Protein AF-A0A953R0H1-F1 (afdb_monomer_lite)

Foldseek 3Di:
DPPPQAEAEDEPVVCVVCVPVVVVCQCVRHKYFYDDPNHTDDIRHHPPPVPDDVVVVVVCVVVPPPPPPDDPCNVVVVVVCVVDVPDPDDCVPPVVVVVVCCVVVDPPDDCVVVVLCVVHPVVSVVVVVVVVVVVVPDDPDD

pLDDT: mean 72.66, std 14.79, range [28.28, 94.5]

Structure (mmCIF, N/CA/C/O backbone):
data_AF-A0A953R0H1-F1
#
_entry.id   AF-A0A953R0H1-F1
#
loop_
_atom_site.group_PDB
_atom_site.id
_atom_site.type_symbol
_atom_site.label_atom_id
_atom_site.label_alt_id
_atom_site.label_comp_id
_atom_site.label_asym_id
_atom_site.label_entity_id
_atom_site.label_seq_id
_atom_site.pdbx_PDB_ins_code
_atom_site.Cartn_x
_atom_site.Cartn_y
_atom_site.Cartn_z
_atom_site.occupancy
_atom_site.B_iso_or_equiv
_atom_site.auth_seq_id
_atom_site.auth_comp_id
_atom_site.auth_asym_id
_atom_site.auth_atom_id
_atom_site.pdbx_PDB_model_num
ATOM 1 N N . MET A 1 1 ? -9.891 -2.416 -14.497 1.00 28.28 1 MET A N 1
ATOM 2 C CA . MET A 1 1 ? -11.020 -2.441 -13.547 1.00 28.28 1 MET A CA 1
ATOM 3 C C . MET A 1 1 ? -10.425 -2.618 -12.163 1.00 28.28 1 MET A C 1
ATOM 5 O O . MET A 1 1 ? -9.828 -3.658 -11.925 1.00 28.28 1 MET A O 1
ATOM 9 N N . ILE A 1 2 ? -10.477 -1.594 -11.314 1.00 37.00 2 ILE A N 1
ATOM 10 C CA . ILE A 1 2 ? -10.105 -1.712 -9.901 1.00 37.00 2 ILE A CA 1
ATOM 11 C C . ILE A 1 2 ? -11.432 -1.944 -9.189 1.00 37.00 2 ILE A C 1
ATOM 13 O O . ILE A 1 2 ? -12.238 -1.026 -9.079 1.00 37.00 2 ILE A O 1
ATOM 17 N N . GLY A 1 3 ? -11.728 -3.210 -8.894 1.00 41.34 3 GLY A N 1
ATOM 18 C CA . GLY A 1 3 ? -12.888 -3.553 -8.080 1.00 41.34 3 GLY A CA 1
ATOM 19 C C . GLY A 1 3 ? -12.670 -3.000 -6.681 1.00 41.34 3 GLY A C 1
ATOM 20 O O . GLY A 1 3 ? -11.548 -3.048 -6.187 1.00 41.34 3 GLY A O 1
ATOM 21 N N . ASP A 1 4 ? -13.727 -2.455 -6.097 1.00 46.09 4 ASP A N 1
ATOM 22 C CA . ASP A 1 4 ? -13.813 -2.037 -4.702 1.00 46.09 4 ASP A CA 1
ATOM 23 C C . ASP A 1 4 ? -13.274 -3.161 -3.791 1.00 46.09 4 ASP A C 1
ATOM 25 O O . ASP A 1 4 ? -13.932 -4.178 -3.556 1.00 46.09 4 ASP A O 1
ATOM 29 N N . MET A 1 5 ? -12.002 -3.051 -3.398 1.00 60.97 5 MET A N 1
ATOM 30 C CA . MET A 1 5 ? -11.322 -4.007 -2.531 1.00 60.97 5 MET A CA 1
ATOM 31 C C . MET A 1 5 ? -11.707 -3.635 -1.108 1.00 60.97 5 MET A C 1
ATOM 33 O O . MET A 1 5 ? -11.110 -2.733 -0.530 1.00 60.97 5 MET A O 1
ATOM 37 N N . GLY A 1 6 ? -12.731 -4.292 -0.563 1.00 72.19 6 GLY A N 1
ATOM 38 C CA . GLY A 1 6 ? -13.172 -4.041 0.806 1.00 72.19 6 GLY A CA 1
ATOM 39 C C . GLY A 1 6 ? -12.001 -4.157 1.785 1.00 72.19 6 GLY A C 1
ATOM 40 O O . GLY A 1 6 ? -11.467 -5.248 1.990 1.00 72.19 6 GLY A O 1
ATOM 41 N N . THR A 1 7 ? -11.600 -3.029 2.366 1.00 84.00 7 THR A N 1
ATOM 42 C CA . THR A 1 7 ? -10.578 -2.952 3.412 1.00 84.00 7 THR A CA 1
ATOM 43 C C . THR A 1 7 ? -11.239 -3.167 4.766 1.00 84.00 7 THR A C 1
ATOM 45 O O . THR A 1 7 ? -12.258 -2.551 5.076 1.00 84.00 7 THR A O 1
ATOM 48 N N . VAL A 1 8 ? -10.666 -4.039 5.591 1.00 90.31 8 VAL A N 1
ATOM 49 C CA . VAL A 1 8 ? -11.169 -4.339 6.936 1.00 90.31 8 VAL A CA 1
ATOM 50 C C . VAL A 1 8 ? -10.111 -3.980 7.966 1.00 90.31 8 VAL A C 1
ATOM 52 O O . VAL A 1 8 ? -8.983 -4.458 7.895 1.00 90.31 8 VAL A O 1
ATOM 55 N N . HIS A 1 9 ? -10.494 -3.173 8.950 1.00 91.81 9 HIS A N 1
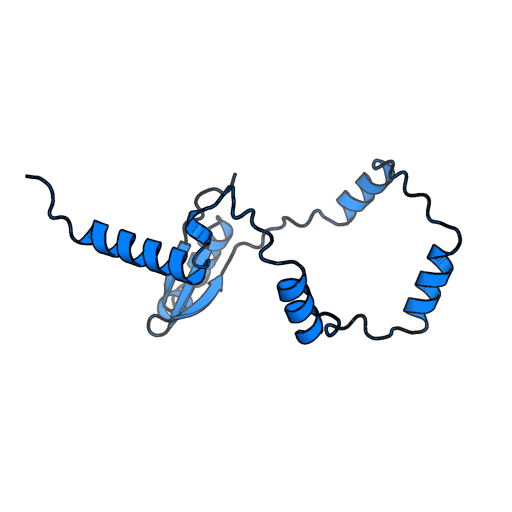ATOM 56 C CA . HIS A 1 9 ? -9.644 -2.812 10.080 1.00 91.81 9 HIS A CA 1
ATOM 57 C C . HIS A 1 9 ? -9.929 -3.754 11.248 1.00 91.81 9 HIS A C 1
ATOM 59 O O . HIS A 1 9 ? -11.089 -3.975 11.598 1.00 91.81 9 HIS A O 1
ATOM 65 N N . ILE A 1 10 ? -8.879 -4.324 11.831 1.00 92.75 10 ILE A N 1
ATOM 66 C CA . ILE A 1 10 ? -8.960 -5.218 12.987 1.00 92.75 10 ILE A CA 1
ATOM 67 C C . ILE A 1 10 ? -7.913 -4.833 14.020 1.00 92.75 10 ILE A C 1
ATOM 69 O O . ILE A 1 10 ? -6.861 -4.294 13.694 1.00 92.75 10 ILE A O 1
ATOM 73 N N . THR A 1 11 ? -8.157 -5.177 15.271 1.00 93.62 11 THR A N 1
ATOM 74 C CA . THR A 1 11 ? -7.178 -5.041 16.346 1.00 93.62 11 THR A CA 1
ATOM 75 C C . THR A 1 11 ? -6.172 -6.192 16.343 1.00 93.62 11 THR A C 1
ATOM 77 O O . THR A 1 11 ? -6.455 -7.304 15.891 1.00 93.62 11 THR A O 1
ATOM 80 N N . GLU A 1 12 ? -4.997 -5.967 16.930 1.00 91.56 12 GLU A N 1
ATOM 81 C CA . GLU A 1 12 ? -4.025 -7.037 17.201 1.00 91.56 12 GLU A CA 1
ATOM 82 C C . GLU A 1 12 ? -4.642 -8.204 18.000 1.00 91.56 12 GLU A C 1
ATOM 84 O O . GLU A 1 12 ? -4.344 -9.370 17.743 1.00 91.56 12 GLU A O 1
ATOM 89 N N . ALA A 1 13 ? -5.553 -7.906 18.933 1.00 91.44 13 ALA A N 1
ATOM 90 C CA . ALA A 1 13 ? -6.242 -8.922 19.724 1.00 91.44 13 ALA A CA 1
ATOM 91 C C . ALA A 1 13 ? -7.161 -9.807 18.865 1.00 91.44 13 ALA A C 1
ATOM 93 O O . ALA A 1 13 ? -7.239 -11.016 19.086 1.00 91.44 13 ALA A O 1
ATOM 94 N N . GLU A 1 14 ? -7.834 -9.229 17.868 1.00 89.88 14 GLU A N 1
ATOM 95 C CA . GLU A 1 14 ? -8.646 -9.976 16.902 1.00 89.88 14 GLU A CA 1
ATOM 96 C C . GLU A 1 14 ? -7.774 -10.821 15.971 1.00 89.88 14 GLU A C 1
ATOM 98 O O . GLU A 1 14 ? -8.111 -11.978 15.712 1.00 89.88 14 GLU A O 1
ATOM 103 N N . LEU A 1 15 ? -6.615 -10.298 15.553 1.00 91.00 15 LEU A N 1
ATOM 104 C CA . LEU A 1 15 ? -5.629 -11.061 14.787 1.00 91.00 15 LEU A CA 1
ATOM 105 C C . LEU A 1 15 ? -5.112 -12.282 15.554 1.00 91.00 15 LEU A C 1
ATOM 107 O O . LEU A 1 15 ? -5.049 -13.380 15.002 1.00 91.00 15 LEU A O 1
ATOM 111 N N . ALA A 1 16 ? -4.767 -12.102 16.828 1.00 92.00 16 ALA A N 1
ATOM 112 C CA . ALA A 1 16 ? -4.266 -13.176 17.679 1.00 92.00 16 ALA A CA 1
ATOM 113 C C . ALA A 1 16 ? -5.343 -14.222 18.011 1.00 92.00 16 ALA A C 1
ATOM 115 O O . ALA A 1 16 ? -5.022 -15.387 18.249 1.00 92.00 16 ALA A O 1
ATOM 116 N N . ARG A 1 17 ? -6.618 -13.818 18.030 1.00 94.31 17 ARG A N 1
ATOM 117 C CA . ARG A 1 17 ? -7.740 -14.695 18.372 1.00 94.31 17 ARG A CA 1
ATOM 118 C C . ARG A 1 17 ? -8.070 -15.694 17.268 1.00 94.31 17 ARG A C 1
ATOM 120 O O . ARG A 1 17 ? -8.374 -16.839 17.591 1.00 94.31 17 ARG A O 1
ATOM 127 N N . ASP A 1 18 ? -8.033 -15.275 16.002 1.00 93.12 18 ASP A N 1
ATOM 128 C CA . ASP A 1 18 ? -8.326 -16.161 14.870 1.00 93.12 18 ASP A CA 1
ATOM 129 C C . ASP A 1 18 ? -7.599 -15.748 13.580 1.00 93.12 18 ASP A C 1
ATOM 131 O O . ASP A 1 18 ? -8.177 -15.249 12.608 1.00 93.12 18 ASP A O 1
ATOM 135 N N . LEU A 1 19 ? -6.291 -16.006 13.561 1.00 92.81 19 LEU A N 1
ATOM 136 C CA . LEU A 1 19 ? -5.452 -15.759 12.391 1.00 92.81 19 LEU A CA 1
ATOM 137 C C . LEU A 1 19 ? -5.940 -16.523 11.148 1.00 92.81 19 LEU A C 1
ATOM 139 O O . LEU A 1 19 ? -5.819 -16.025 10.031 1.00 92.81 19 LEU A O 1
ATOM 143 N N . HIS A 1 20 ? -6.477 -17.735 11.310 1.00 94.31 20 HIS A N 1
ATOM 144 C CA . HIS A 1 20 ? -6.880 -18.573 10.178 1.00 94.31 20 HIS A CA 1
ATOM 145 C C . HIS A 1 20 ? -8.112 -18.017 9.465 1.00 94.31 20 HIS A C 1
ATOM 147 O O . HIS A 1 20 ? -8.123 -17.963 8.233 1.00 94.31 20 HIS A O 1
ATOM 153 N N . ALA A 1 21 ? -9.109 -17.532 10.209 1.00 92.88 21 ALA A N 1
ATOM 154 C CA . ALA A 1 21 ? -10.261 -16.862 9.614 1.00 92.88 21 ALA A CA 1
ATOM 155 C C . ALA A 1 21 ? -9.858 -15.583 8.865 1.00 92.88 21 ALA A C 1
ATOM 157 O O . ALA A 1 21 ? -10.384 -15.300 7.788 1.00 92.88 21 ALA A O 1
ATOM 158 N N . ILE A 1 22 ? -8.896 -14.826 9.398 1.00 92.62 22 ILE A N 1
ATOM 159 C CA . ILE A 1 22 ? -8.388 -13.610 8.752 1.00 92.62 22 ILE A CA 1
ATOM 160 C C . ILE A 1 22 ? -7.642 -13.951 7.463 1.00 92.62 22 ILE A C 1
ATOM 162 O O . ILE A 1 22 ? -7.920 -13.357 6.424 1.00 92.62 22 ILE A O 1
ATOM 166 N N . LEU A 1 23 ? -6.760 -14.953 7.487 1.00 91.81 23 LEU A N 1
ATOM 167 C CA . LEU A 1 23 ? -6.063 -15.412 6.285 1.00 91.81 23 LEU A CA 1
ATOM 168 C C . LEU A 1 23 ? -7.032 -15.923 5.211 1.00 91.81 23 LEU A C 1
ATOM 170 O O . LEU A 1 23 ? -6.802 -15.668 4.031 1.00 91.81 23 LEU A O 1
ATOM 174 N N . ALA A 1 24 ? -8.130 -16.583 5.593 1.00 91.19 24 ALA A N 1
ATOM 175 C CA . ALA A 1 24 ? -9.162 -17.007 4.647 1.00 91.19 24 ALA A CA 1
ATOM 176 C C . ALA A 1 24 ? -9.825 -15.812 3.940 1.00 91.19 24 ALA A C 1
ATOM 178 O O . ALA A 1 24 ? -10.029 -15.857 2.729 1.00 91.19 24 ALA A O 1
ATOM 179 N N . LYS A 1 25 ? -10.099 -14.716 4.662 1.00 87.62 25 LYS A N 1
ATOM 180 C CA . LYS A 1 25 ? -10.602 -13.465 4.065 1.00 87.62 25 LYS A CA 1
ATOM 181 C C . LYS A 1 25 ? -9.566 -12.827 3.140 1.00 87.62 25 LYS A C 1
ATOM 183 O O . LYS A 1 25 ? -9.896 -12.437 2.023 1.00 87.62 25 LYS A O 1
ATOM 188 N N . VAL A 1 26 ? -8.304 -12.790 3.567 1.00 90.62 26 VAL A N 1
ATOM 189 C CA . VAL A 1 26 ? -7.20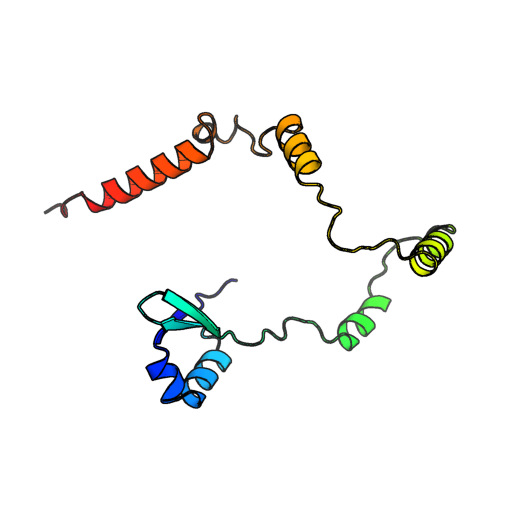2 -12.248 2.759 1.00 90.62 26 VAL A CA 1
ATOM 190 C C . VAL A 1 26 ? -7.034 -13.025 1.453 1.00 90.62 26 VAL A C 1
ATOM 192 O O . VAL A 1 26 ? -6.877 -12.426 0.394 1.00 90.62 26 VAL A O 1
ATOM 195 N N . GLN A 1 27 ? -7.153 -14.354 1.482 1.00 87.25 27 GLN A N 1
ATOM 196 C CA . GLN A 1 27 ? -7.128 -15.190 0.275 1.00 87.25 27 GLN A CA 1
ATOM 197 C C . GLN A 1 27 ? -8.314 -14.943 -0.668 1.00 87.25 27 GLN A C 1
ATOM 199 O O . GLN A 1 27 ? -8.188 -15.168 -1.869 1.00 87.25 27 GLN A O 1
ATOM 204 N N . GLN A 1 28 ? -9.447 -14.460 -0.153 1.00 86.62 28 GLN A N 1
ATOM 205 C CA . GLN A 1 28 ? -10.626 -14.104 -0.950 1.00 86.62 28 GLN A CA 1
ATOM 206 C C . GLN A 1 28 ? -10.518 -12.725 -1.619 1.00 86.62 28 GLN A C 1
ATOM 208 O O . GLN A 1 28 ? -11.443 -12.333 -2.326 1.00 86.62 28 GLN A O 1
ATOM 213 N N . GLY A 1 29 ? -9.416 -11.992 -1.425 1.00 83.75 29 GLY A N 1
ATOM 214 C CA . GLY A 1 29 ? -9.236 -10.659 -2.011 1.00 83.75 29 GLY A CA 1
ATOM 215 C C . GLY A 1 29 ? -9.356 -9.503 -1.016 1.00 83.75 29 GLY A C 1
ATOM 216 O O . GLY A 1 29 ? -9.166 -8.360 -1.420 1.00 83.75 29 GLY A O 1
ATOM 217 N N . VAL A 1 30 ? -9.665 -9.773 0.257 1.00 89.00 30 VAL A N 1
ATOM 218 C CA . VAL A 1 30 ? -9.894 -8.737 1.278 1.00 89.00 30 VAL A CA 1
ATOM 219 C C . VAL A 1 30 ? -8.566 -8.219 1.824 1.00 89.00 30 VAL A C 1
ATOM 221 O O . VAL A 1 30 ? -7.710 -8.993 2.248 1.00 89.00 30 VAL A O 1
ATOM 224 N N . GLU A 1 31 ? -8.400 -6.903 1.856 1.00 89.62 31 GLU A N 1
ATOM 225 C CA . GLU A 1 31 ? -7.261 -6.273 2.518 1.00 89.62 31 GLU A CA 1
ATOM 226 C C . GLU A 1 31 ? -7.566 -6.098 4.006 1.00 89.62 31 GLU A C 1
ATOM 228 O O . GLU A 1 31 ? -8.628 -5.601 4.377 1.00 89.62 31 GLU A O 1
ATOM 233 N N . VAL A 1 32 ? -6.649 -6.531 4.871 1.00 93.38 32 VAL A N 1
ATOM 234 C CA . VAL A 1 32 ? -6.834 -6.450 6.323 1.00 93.38 32 VAL A CA 1
ATOM 235 C C . VAL A 1 32 ? -5.762 -5.561 6.931 1.00 93.38 32 VAL A C 1
ATOM 237 O O . VAL A 1 32 ? -4.577 -5.882 6.872 1.00 93.38 32 VAL A O 1
ATOM 240 N N . VAL A 1 33 ? -6.183 -4.463 7.549 1.00 93.38 33 VAL A N 1
ATOM 241 C CA . VAL A 1 33 ? -5.326 -3.541 8.296 1.00 93.38 33 VAL A CA 1
ATOM 242 C C . VAL A 1 33 ? -5.387 -3.916 9.770 1.00 93.38 33 VAL A C 1
ATOM 244 O O . VAL A 1 33 ? -6.455 -3.949 10.374 1.00 93.38 33 VAL A O 1
ATOM 247 N N . VAL A 1 34 ? -4.234 -4.215 10.351 1.00 94.19 34 VAL A N 1
ATOM 248 C CA . VAL A 1 34 ? -4.087 -4.532 11.770 1.00 94.19 34 VAL A CA 1
ATOM 249 C C . VAL A 1 34 ? -3.728 -3.251 12.502 1.00 94.19 34 VAL A C 1
ATOM 251 O O . VAL A 1 34 ? -2.750 -2.591 12.151 1.00 94.19 34 VAL A O 1
ATOM 254 N N . GLU A 1 35 ? -4.489 -2.923 13.536 1.00 93.44 35 GLU A N 1
ATOM 255 C CA . GLU A 1 35 ? -4.330 -1.728 14.347 1.00 93.44 35 GLU A CA 1
ATOM 256 C C . GLU A 1 35 ? -3.961 -2.053 15.795 1.00 93.44 35 GLU A C 1
ATOM 258 O O . GLU A 1 35 ? -4.447 -3.011 16.406 1.00 93.44 35 GLU A O 1
ATOM 263 N N . GLN A 1 36 ? -3.135 -1.186 16.371 1.00 91.38 36 GLN A N 1
ATOM 264 C CA . GLN A 1 36 ? -2.829 -1.148 17.793 1.00 91.38 36 GLN A CA 1
ATOM 265 C C . GLN A 1 36 ? -3.014 0.293 18.281 1.00 91.38 36 GLN A C 1
ATOM 267 O O . GLN A 1 36 ? -2.413 1.217 17.737 1.00 91.38 36 GLN A O 1
ATOM 272 N N . ASN A 1 37 ? -3.857 0.509 19.297 1.00 89.88 37 ASN A N 1
ATOM 273 C CA . ASN A 1 37 ? -4.179 1.848 19.817 1.00 89.88 37 ASN A CA 1
ATOM 274 C C . ASN A 1 37 ? -4.631 2.842 18.722 1.00 89.88 37 ASN A C 1
ATOM 276 O O . ASN A 1 37 ? -4.152 3.976 18.685 1.00 89.88 37 ASN A O 1
ATOM 280 N N . HIS A 1 38 ? -5.515 2.405 17.815 1.00 84.00 38 HIS A N 1
ATOM 281 C CA . HIS A 1 38 ? -5.998 3.190 16.665 1.00 84.00 38 HIS A CA 1
ATOM 282 C C . HIS A 1 38 ? -4.895 3.643 15.691 1.00 84.00 38 HIS A C 1
ATOM 284 O O . HIS A 1 38 ? -5.052 4.629 14.972 1.00 84.00 38 HIS A O 1
ATOM 290 N N . ARG A 1 39 ? -3.750 2.950 15.678 1.00 89.06 39 ARG A N 1
ATOM 291 C CA . ARG A 1 39 ? -2.686 3.149 14.690 1.00 89.06 39 ARG A CA 1
ATOM 292 C C . ARG A 1 39 ? -2.493 1.874 13.875 1.00 89.06 39 ARG A C 1
ATOM 294 O O . ARG A 1 39 ? -2.302 0.819 14.482 1.00 89.06 39 ARG A O 1
ATOM 301 N N . PRO A 1 40 ? -2.479 1.955 12.536 1.00 92.00 40 PRO A N 1
ATOM 302 C CA . PRO A 1 40 ? -2.107 0.832 11.687 1.00 92.00 40 PRO A CA 1
ATOM 303 C C . PRO A 1 40 ? -0.680 0.367 11.993 1.00 92.00 40 PRO A C 1
ATOM 305 O O . PRO A 1 40 ? 0.252 1.172 11.990 1.00 92.00 40 PRO A O 1
ATOM 308 N N . VAL A 1 41 ? -0.508 -0.929 12.248 1.00 94.50 41 VAL A N 1
ATOM 309 C CA . VAL A 1 41 ? 0.792 -1.565 12.524 1.00 94.50 41 VAL A CA 1
ATOM 310 C C . VAL A 1 41 ? 1.181 -2.599 11.471 1.00 94.50 41 VAL A C 1
ATOM 312 O O . VAL A 1 41 ? 2.368 -2.838 11.264 1.00 94.50 41 VAL A O 1
ATOM 315 N N . ALA A 1 42 ? 0.210 -3.197 10.779 1.00 91.94 42 ALA A N 1
ATOM 316 C CA .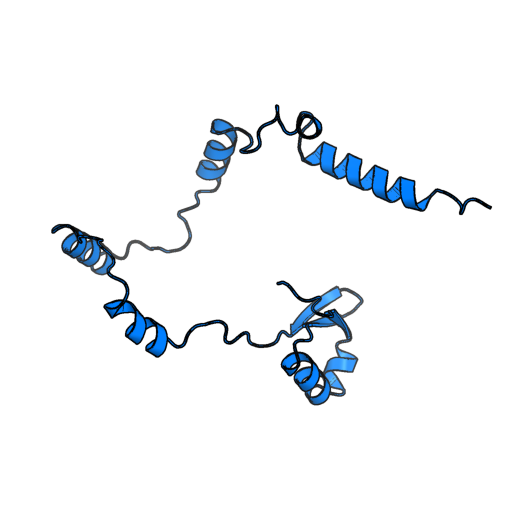 ALA A 1 42 ? 0.463 -4.128 9.686 1.00 91.94 42 ALA A CA 1
ATOM 317 C C . ALA A 1 42 ? -0.691 -4.137 8.680 1.00 91.94 42 ALA A C 1
ATOM 319 O O . ALA A 1 42 ? -1.820 -3.790 9.012 1.00 91.94 42 ALA A O 1
ATOM 320 N N . VAL A 1 43 ? -0.405 -4.575 7.454 1.00 92.56 43 VAL A N 1
ATOM 321 C CA . VAL A 1 43 ? -1.413 -4.794 6.412 1.00 92.56 43 VAL A CA 1
ATOM 322 C C . VAL A 1 43 ? -1.202 -6.180 5.813 1.00 92.56 43 VAL A C 1
ATOM 324 O O . VAL A 1 43 ? -0.099 -6.514 5.376 1.00 92.56 43 VAL A O 1
ATOM 327 N N . LEU A 1 44 ? -2.257 -6.987 5.787 1.00 91.81 44 LEU A N 1
ATOM 328 C CA . LEU A 1 44 ? -2.295 -8.298 5.151 1.00 91.81 44 LEU A CA 1
ATOM 329 C C . LEU A 1 44 ? -3.045 -8.174 3.828 1.00 91.81 44 LEU A C 1
ATOM 331 O O . LEU A 1 44 ? -4.194 -7.736 3.790 1.00 91.81 44 LEU A O 1
ATOM 335 N N . ARG A 1 45 ? -2.391 -8.582 2.741 1.00 90.19 45 ARG A N 1
ATOM 336 C CA . ARG A 1 45 ? -2.962 -8.560 1.393 1.00 90.19 45 ARG A CA 1
ATOM 337 C C . ARG A 1 45 ? -2.800 -9.917 0.726 1.00 90.19 45 ARG A C 1
ATOM 339 O O . ARG A 1 45 ? -1.811 -10.605 1.003 1.00 90.19 45 ARG A O 1
ATOM 346 N N . PRO A 1 46 ? -3.734 -10.300 -0.160 1.00 85.44 46 PRO A N 1
ATOM 347 C CA . PRO A 1 46 ? -3.545 -11.473 -0.989 1.00 85.44 46 PRO A CA 1
ATOM 348 C C . PRO A 1 46 ? -2.240 -11.324 -1.763 1.00 85.44 46 PRO A C 1
ATOM 350 O O . PRO A 1 46 ? -1.931 -10.254 -2.297 1.00 85.44 46 PRO A O 1
ATOM 353 N N . LEU A 1 47 ? -1.469 -12.407 -1.838 1.00 77.88 47 LEU A N 1
ATOM 354 C CA . LEU A 1 47 ? -0.336 -12.458 -2.747 1.00 77.88 47 LEU A CA 1
ATOM 355 C C . LEU A 1 47 ? -0.900 -12.438 -4.165 1.00 77.88 47 LEU A C 1
ATOM 357 O O . LEU A 1 47 ? -1.329 -13.465 -4.687 1.00 77.88 47 LEU A O 1
ATOM 361 N N . ASN A 1 48 ? -0.912 -11.259 -4.781 1.00 65.12 48 ASN A N 1
ATOM 362 C CA . ASN A 1 48 ? -1.156 -11.145 -6.204 1.00 65.12 48 ASN A CA 1
ATOM 363 C C . ASN A 1 48 ? -0.035 -11.912 -6.909 1.00 65.12 48 ASN A C 1
ATOM 365 O O . ASN A 1 48 ? 1.078 -11.416 -7.077 1.00 65.12 48 ASN A O 1
ATOM 369 N N . GLN A 1 49 ? -0.340 -13.122 -7.374 1.00 57.66 49 GLN A N 1
ATOM 370 C CA . GLN A 1 49 ? 0.459 -13.832 -8.373 1.00 57.66 49 GLN A CA 1
ATOM 371 C C . GLN A 1 49 ? 0.333 -13.138 -9.745 1.00 57.66 49 GLN A C 1
ATOM 373 O O . GLN A 1 49 ? 0.284 -13.780 -10.785 1.00 57.66 49 GLN A O 1
ATOM 378 N N . SER A 1 50 ? 0.260 -11.803 -9.766 1.00 55.28 50 SER A N 1
ATOM 379 C CA . SER A 1 50 ? 0.249 -10.992 -10.982 1.00 55.28 50 SER A CA 1
ATOM 380 C C . SER A 1 50 ? 1.619 -10.970 -11.663 1.00 55.28 50 SER A C 1
ATOM 382 O O . SER A 1 50 ? 1.760 -10.424 -12.755 1.00 55.28 50 SER A O 1
ATOM 384 N N . GLY A 1 51 ? 2.634 -11.582 -11.049 1.00 54.75 51 GLY A N 1
ATOM 385 C CA . GLY A 1 51 ? 3.836 -11.985 -11.755 1.00 54.75 51 GLY A CA 1
ATOM 386 C C . GLY A 1 51 ? 3.499 -13.115 -12.720 1.00 54.75 51 GLY A C 1
ATOM 387 O O . GLY A 1 51 ? 3.197 -14.229 -12.302 1.00 54.75 51 GLY A O 1
ATOM 388 N N . ARG A 1 52 ? 3.579 -12.838 -14.023 1.00 56.38 52 ARG A N 1
ATOM 389 C CA . ARG A 1 52 ? 3.635 -13.889 -15.045 1.00 56.38 52 ARG A CA 1
ATOM 390 C C . ARG A 1 52 ? 4.758 -14.845 -14.657 1.00 56.38 52 ARG A C 1
ATOM 392 O O . ARG A 1 52 ? 5.857 -14.390 -14.334 1.00 56.38 52 ARG A O 1
ATOM 399 N N . ILE A 1 53 ? 4.492 -16.151 -14.679 1.00 69.00 53 ILE A N 1
ATOM 400 C CA . ILE A 1 53 ? 5.539 -17.137 -14.420 1.00 69.00 53 ILE A CA 1
ATOM 401 C C . ILE A 1 53 ? 6.655 -16.853 -15.429 1.00 69.00 53 ILE A C 1
ATOM 403 O O . ILE A 1 53 ? 6.386 -16.648 -16.614 1.00 69.00 53 ILE A O 1
ATOM 407 N N . VAL A 1 54 ? 7.909 -16.798 -14.972 1.00 64.62 54 VAL A N 1
ATOM 408 C CA . VAL A 1 54 ? 9.061 -16.492 -15.841 1.00 64.62 54 VAL A CA 1
ATOM 409 C C . VAL A 1 54 ? 9.086 -17.424 -17.063 1.00 64.62 54 VAL A C 1
ATOM 411 O O . VAL A 1 54 ? 9.453 -16.996 -18.154 1.00 64.62 54 VAL A O 1
ATOM 414 N N . SER A 1 55 ? 8.590 -18.658 -16.919 1.00 64.94 55 SER A N 1
ATOM 415 C CA . SER A 1 55 ? 8.393 -19.605 -18.022 1.00 64.94 55 SER A CA 1
ATOM 416 C C . SER A 1 55 ? 7.430 -19.116 -19.109 1.00 64.94 55 SER A C 1
ATOM 418 O O . SER A 1 55 ? 7.660 -19.373 -20.287 1.00 64.94 55 SER A O 1
ATOM 420 N N . ASP A 1 56 ? 6.358 -18.414 -18.749 1.00 63.38 56 ASP A N 1
ATOM 421 C CA . ASP A 1 56 ? 5.387 -17.879 -19.707 1.00 63.38 56 ASP A CA 1
ATOM 422 C C . ASP A 1 56 ? 5.934 -16.635 -20.407 1.00 63.38 56 ASP A C 1
ATOM 424 O O . ASP A 1 56 ? 5.741 -16.471 -21.609 1.00 63.38 56 ASP A O 1
ATOM 428 N N . ILE A 1 57 ? 6.703 -15.807 -19.690 1.00 62.91 57 ILE A N 1
ATOM 429 C CA . ILE A 1 57 ? 7.457 -14.702 -20.298 1.00 62.91 57 ILE A CA 1
ATOM 430 C C . ILE A 1 57 ? 8.447 -15.267 -21.323 1.00 62.91 57 ILE A C 1
ATOM 432 O O . ILE A 1 57 ? 8.461 -14.811 -22.461 1.00 62.91 57 ILE A O 1
ATOM 436 N N . GLN A 1 58 ? 9.214 -16.302 -20.963 1.00 60.97 58 GLN A N 1
ATOM 437 C CA . GLN A 1 58 ? 10.174 -16.959 -21.859 1.00 60.97 58 GLN A CA 1
ATOM 438 C C . GLN A 1 58 ? 9.524 -17.579 -23.101 1.00 60.97 58 GLN A C 1
ATOM 440 O O . GLN A 1 58 ? 10.122 -17.536 -24.169 1.00 60.97 58 GLN A O 1
ATOM 445 N N . ARG A 1 59 ? 8.306 -18.125 -23.001 1.00 66.56 59 ARG A N 1
ATOM 446 C CA . ARG A 1 59 ? 7.556 -18.628 -24.171 1.00 66.56 59 ARG A CA 1
ATOM 447 C C . ARG A 1 59 ? 7.076 -17.516 -25.103 1.00 66.56 59 ARG A C 1
ATOM 449 O O . ARG A 1 59 ? 6.883 -17.759 -26.293 1.00 66.56 59 ARG A O 1
ATOM 456 N N . GLU A 1 60 ? 6.879 -16.313 -24.573 1.00 60.44 60 GLU A N 1
ATOM 457 C CA . GLU A 1 60 ? 6.455 -15.142 -25.340 1.00 60.44 60 GLU A CA 1
ATOM 458 C C . GLU A 1 60 ? 7.606 -14.310 -25.900 1.00 60.44 60 GLU A C 1
ATOM 460 O O . GLU A 1 60 ? 7.400 -13.611 -26.890 1.00 60.44 60 GLU A O 1
ATOM 465 N N . VAL A 1 61 ? 8.809 -14.377 -25.317 1.00 60.06 61 VAL A N 1
ATOM 466 C CA . VAL A 1 61 ? 9.987 -13.662 -25.839 1.00 60.06 61 VAL A CA 1
ATOM 467 C C . VAL A 1 61 ? 10.245 -13.979 -27.322 1.00 60.06 61 VAL A C 1
ATOM 469 O O . VAL A 1 61 ? 10.393 -13.025 -28.079 1.00 60.06 61 VAL A O 1
ATOM 472 N N . PRO A 1 62 ? 10.203 -15.242 -27.796 1.00 59.62 62 PRO A N 1
ATOM 473 C CA . PRO A 1 62 ? 10.380 -15.550 -29.216 1.00 59.62 62 PRO A CA 1
ATOM 474 C C . PRO A 1 62 ? 9.282 -14.981 -30.125 1.00 59.62 62 PRO A C 1
ATOM 476 O O . PRO A 1 62 ? 9.501 -14.837 -31.321 1.00 59.62 62 PRO A O 1
ATOM 479 N N . GLN A 1 63 ? 8.092 -14.698 -29.582 1.00 58.78 63 GLN A N 1
ATOM 480 C CA . GLN A 1 63 ? 6.947 -14.172 -30.339 1.00 58.78 63 GLN A CA 1
ATOM 481 C C . GLN A 1 63 ? 6.954 -12.642 -30.409 1.00 58.78 63 GLN A C 1
ATOM 483 O O . GLN A 1 63 ? 6.322 -12.045 -31.281 1.00 58.78 63 GLN A O 1
ATOM 488 N N . ARG A 1 64 ? 7.672 -11.992 -29.489 1.00 59.34 64 ARG A N 1
ATOM 489 C CA . ARG A 1 64 ? 7.945 -10.563 -29.550 1.00 59.34 64 ARG A CA 1
ATOM 490 C C . ARG A 1 64 ? 9.082 -10.375 -30.541 1.00 59.34 64 ARG A C 1
ATOM 492 O O . ARG A 1 64 ? 10.248 -10.507 -30.192 1.00 59.34 64 ARG A O 1
ATOM 499 N N . ASN A 1 65 ? 8.726 -10.049 -31.779 1.00 53.62 65 ASN A N 1
ATOM 500 C CA . ASN A 1 65 ? 9.651 -9.547 -32.794 1.00 53.62 65 ASN A CA 1
ATOM 501 C C . ASN A 1 65 ? 10.177 -8.161 -32.374 1.00 53.62 65 ASN A C 1
ATOM 503 O O . ASN A 1 65 ? 9.901 -7.155 -33.028 1.00 53.62 65 ASN A O 1
ATOM 507 N N . SER A 1 66 ? 10.871 -8.077 -31.238 1.00 55.97 66 SER A N 1
ATOM 508 C CA . SER A 1 66 ? 11.530 -6.859 -30.796 1.00 55.97 66 SER A CA 1
ATOM 509 C C . SER A 1 66 ? 12.629 -6.552 -31.802 1.00 55.97 66 SER A C 1
ATOM 511 O O . SER A 1 66 ? 13.681 -7.180 -31.798 1.00 55.97 66 SER A O 1
ATOM 513 N N . ALA A 1 67 ? 12.377 -5.566 -32.658 1.00 51.91 67 ALA A N 1
ATOM 514 C CA . ALA A 1 67 ? 13.319 -5.029 -33.636 1.00 51.91 67 ALA A CA 1
ATOM 515 C C . ALA A 1 67 ? 14.447 -4.201 -32.983 1.00 51.91 67 ALA A C 1
ATOM 517 O O . ALA A 1 67 ? 14.982 -3.276 -33.592 1.00 51.91 67 ALA A O 1
ATOM 518 N N . VAL A 1 68 ? 14.785 -4.491 -31.722 1.00 56.19 68 VAL A N 1
ATOM 519 C CA . VAL A 1 68 ? 15.925 -3.875 -31.048 1.00 56.19 68 VAL A CA 1
ATOM 520 C C . VAL A 1 68 ? 17.160 -4.560 -31.605 1.00 56.19 68 VAL A C 1
ATOM 522 O O . VAL A 1 68 ? 17.491 -5.685 -31.238 1.00 56.19 68 VAL A O 1
ATOM 525 N N . THR A 1 69 ? 17.800 -3.887 -32.552 1.00 57.12 69 THR A N 1
ATOM 526 C CA . THR A 1 69 ? 19.127 -4.277 -33.015 1.00 57.12 69 THR A CA 1
ATOM 527 C C . THR A 1 69 ? 20.073 -3.892 -31.892 1.00 57.12 69 THR A C 1
ATOM 529 O O . THR A 1 69 ? 20.277 -2.705 -31.653 1.00 57.12 69 THR A O 1
ATOM 532 N N . LEU A 1 70 ? 20.558 -4.882 -31.143 1.00 66.31 70 LEU A N 1
ATOM 533 C CA . LEU A 1 70 ? 21.639 -4.654 -30.191 1.00 66.31 70 LEU A CA 1
ATOM 534 C C . LEU A 1 70 ? 22.840 -4.188 -31.008 1.00 66.31 70 LEU A C 1
ATOM 536 O O . LEU A 1 70 ? 23.259 -4.886 -31.936 1.00 66.31 70 LEU A O 1
ATOM 540 N N . ASP A 1 71 ? 23.322 -2.983 -30.730 1.00 73.31 71 ASP A N 1
ATOM 541 C CA . ASP A 1 71 ? 24.532 -2.490 -31.361 1.00 73.31 71 ASP A CA 1
ATOM 542 C C . ASP A 1 71 ? 25.739 -3.310 -30.882 1.00 73.31 71 ASP A C 1
ATOM 544 O O . ASP A 1 71 ? 25.703 -4.004 -29.863 1.00 73.31 71 ASP A O 1
ATOM 548 N N . GLU A 1 72 ? 26.811 -3.272 -31.665 1.00 70.94 72 GLU A N 1
ATOM 549 C CA . GLU A 1 72 ? 27.994 -4.101 -31.433 1.00 70.94 72 GLU A CA 1
ATOM 550 C C . GLU A 1 72 ? 28.757 -3.726 -30.148 1.00 70.94 72 GLU A C 1
ATOM 552 O O . GLU A 1 72 ? 29.567 -4.515 -29.650 1.00 70.94 72 GLU A O 1
ATOM 557 N N . ASP A 1 73 ? 28.474 -2.557 -29.570 1.00 74.62 73 ASP A N 1
ATOM 558 C CA . ASP A 1 73 ? 29.111 -2.077 -28.348 1.00 74.62 73 ASP A CA 1
ATOM 559 C C . ASP A 1 73 ? 28.312 -2.428 -27.082 1.00 74.62 73 ASP A C 1
ATOM 561 O O . ASP A 1 73 ? 28.912 -2.564 -26.015 1.00 74.62 73 ASP A O 1
ATOM 565 N N . PHE A 1 74 ? 27.018 -2.752 -27.199 1.00 76.88 74 PHE A N 1
ATOM 566 C CA . PHE A 1 74 ? 26.160 -3.181 -26.084 1.00 76.88 74 PHE A CA 1
ATOM 567 C C . PHE A 1 74 ? 26.771 -4.306 -25.232 1.00 76.88 74 PHE A C 1
ATOM 569 O O . PHE A 1 74 ? 26.713 -4.286 -24.001 1.00 76.88 74 PHE A O 1
ATOM 576 N N . GLY A 1 75 ? 27.382 -5.303 -25.879 1.00 77.00 75 GLY A N 1
ATOM 577 C CA . GLY A 1 75 ? 28.040 -6.403 -25.173 1.00 77.00 75 GLY A CA 1
ATOM 578 C C . GLY A 1 75 ? 29.254 -5.939 -24.367 1.00 77.00 75 GLY A C 1
ATOM 579 O O . GLY A 1 75 ? 29.455 -6.387 -23.242 1.00 77.00 75 GLY A O 1
ATOM 580 N N . LYS A 1 76 ? 30.040 -5.003 -24.909 1.00 75.62 76 LYS A N 1
ATOM 581 C CA . LYS A 1 76 ? 31.221 -4.454 -24.227 1.00 75.62 76 LYS A CA 1
ATOM 582 C C . LYS A 1 76 ? 30.816 -3.584 -23.043 1.00 75.62 76 LYS A C 1
ATOM 584 O O . LYS A 1 76 ? 31.461 -3.660 -22.000 1.00 75.62 76 LYS A O 1
ATOM 589 N N . ASP A 1 77 ? 29.739 -2.817 -23.186 1.00 76.06 77 ASP A N 1
ATOM 590 C CA . ASP A 1 77 ? 29.197 -1.978 -22.119 1.00 76.06 77 ASP A CA 1
ATOM 591 C C . ASP A 1 77 ? 28.683 -2.826 -20.948 1.00 76.06 77 ASP A C 1
ATOM 593 O O . ASP A 1 77 ? 28.971 -2.525 -19.788 1.00 76.06 77 ASP A O 1
ATOM 597 N N . LEU A 1 78 ? 27.996 -3.940 -21.232 1.00 78.50 78 LEU A N 1
ATOM 598 C CA . LEU A 1 78 ? 27.574 -4.889 -20.198 1.00 78.50 78 LEU A CA 1
ATOM 599 C C . LEU A 1 78 ? 28.761 -5.537 -19.486 1.00 78.50 78 LEU A C 1
ATOM 601 O O . LEU A 1 78 ? 28.779 -5.585 -18.258 1.00 78.50 78 LEU A O 1
ATOM 605 N N . GLU A 1 79 ? 29.761 -6.002 -20.232 1.00 77.06 79 GLU A N 1
ATOM 606 C CA . GLU A 1 79 ? 30.969 -6.588 -19.646 1.00 77.06 79 GLU A CA 1
ATOM 607 C C . GLU A 1 79 ? 31.733 -5.568 -18.792 1.00 77.06 79 GLU A C 1
ATOM 609 O O . GLU A 1 79 ? 32.224 -5.908 -17.718 1.00 77.06 79 GLU A O 1
ATOM 614 N N . ALA A 1 80 ? 31.772 -4.295 -19.195 1.00 77.56 80 ALA A N 1
ATOM 615 C CA . ALA A 1 80 ? 32.375 -3.225 -18.405 1.00 77.56 80 ALA A CA 1
ATOM 616 C C . ALA A 1 80 ? 31.615 -2.963 -17.091 1.00 77.56 80 ALA A C 1
ATOM 618 O O . ALA A 1 80 ? 32.247 -2.784 -16.048 1.00 77.56 80 ALA A O 1
ATOM 619 N N . ILE A 1 81 ? 30.277 -2.993 -17.115 1.00 72.88 81 ILE A N 1
ATOM 620 C CA . ILE A 1 81 ? 29.423 -2.836 -15.923 1.00 72.88 81 ILE A CA 1
ATOM 621 C C . ILE A 1 81 ? 29.539 -4.049 -14.989 1.00 72.88 81 ILE A C 1
ATOM 623 O O . ILE A 1 81 ? 29.541 -3.896 -13.769 1.00 72.88 81 ILE A O 1
ATOM 627 N N . ILE A 1 82 ? 29.654 -5.260 -15.536 1.00 75.50 82 ILE A N 1
ATOM 628 C CA . ILE A 1 82 ? 29.835 -6.487 -14.749 1.00 75.50 82 ILE A CA 1
ATOM 629 C C . ILE A 1 82 ? 31.243 -6.532 -14.136 1.00 75.50 82 ILE A C 1
ATOM 631 O O . ILE A 1 82 ? 31.392 -6.888 -12.966 1.00 75.50 82 ILE A O 1
ATOM 635 N N . ALA A 1 83 ? 32.272 -6.156 -14.902 1.00 78.00 83 ALA A N 1
ATOM 636 C CA . ALA A 1 83 ? 33.670 -6.145 -14.466 1.00 78.00 83 ALA A CA 1
ATOM 637 C C . ALA A 1 83 ? 33.978 -5.010 -13.480 1.00 78.00 83 ALA A C 1
ATOM 639 O O . ALA A 1 83 ? 34.827 -5.159 -12.599 1.00 78.00 83 ALA A O 1
ATOM 640 N N . SER A 1 84 ? 33.280 -3.882 -13.600 1.00 67.31 84 SER A N 1
ATOM 641 C CA . SER A 1 84 ? 33.286 -2.802 -12.621 1.00 67.31 84 SER A CA 1
ATOM 642 C C . SER A 1 84 ? 31.847 -2.490 -12.228 1.00 67.31 84 SER A C 1
ATOM 644 O O . SER A 1 84 ? 31.265 -1.528 -12.739 1.00 67.31 84 SER A O 1
ATOM 646 N N . PRO A 1 85 ? 31.271 -3.264 -11.289 1.00 62.62 85 PRO A N 1
ATOM 647 C CA . PRO A 1 85 ? 30.002 -2.925 -10.684 1.00 62.62 85 PRO A CA 1
ATOM 648 C C . PRO A 1 85 ? 30.250 -1.734 -9.759 1.00 62.62 85 PRO A C 1
ATOM 650 O O . PRO A 1 85 ? 30.299 -1.845 -8.535 1.00 62.62 85 PRO A O 1
ATOM 653 N N . GLN A 1 86 ? 30.445 -0.555 -10.350 1.00 57.78 86 GLN A N 1
ATOM 654 C CA . GLN A 1 86 ? 30.092 0.689 -9.691 1.00 57.78 86 GLN A CA 1
ATOM 655 C C . GLN A 1 86 ? 28.675 0.475 -9.221 1.00 57.78 86 GLN A C 1
ATOM 657 O O . GLN A 1 86 ? 27.846 0.006 -10.002 1.00 57.78 86 GLN A O 1
ATOM 662 N N . ALA A 1 87 ? 28.440 0.705 -7.932 1.00 51.94 87 ALA A N 1
ATOM 663 C CA . ALA A 1 87 ? 27.156 0.428 -7.341 1.00 51.94 87 ALA A CA 1
ATOM 664 C C . ALA A 1 87 ? 26.074 1.016 -8.257 1.00 51.94 87 ALA A C 1
ATOM 666 O O . ALA A 1 87 ? 25.813 2.216 -8.236 1.00 51.94 87 ALA A O 1
ATOM 667 N N . LEU A 1 88 ? 25.345 0.145 -8.959 1.00 53.31 88 LEU A N 1
ATOM 668 C CA . LEU A 1 88 ? 23.957 0.376 -9.355 1.00 53.31 88 LEU A CA 1
ATOM 669 C C . LEU A 1 88 ? 23.085 0.427 -8.079 1.00 53.31 88 LEU A C 1
ATOM 671 O O . LEU A 1 88 ? 21.956 -0.045 -8.028 1.00 53.31 88 LEU A O 1
ATOM 675 N N . GLY A 1 89 ? 23.663 0.951 -7.000 1.00 42.94 89 GLY A N 1
ATOM 676 C CA . GLY A 1 89 ? 23.143 1.114 -5.677 1.00 42.94 89 GLY A CA 1
ATOM 677 C C . GLY A 1 89 ? 22.731 2.562 -5.570 1.00 42.94 89 GLY A C 1
ATOM 678 O O . GLY A 1 89 ? 23.551 3.439 -5.329 1.00 42.94 89 GLY A O 1
ATOM 679 N N . SER A 1 90 ? 21.433 2.780 -5.755 1.00 46.09 90 SER A N 1
ATOM 680 C CA . SER A 1 90 ? 20.608 3.484 -4.767 1.00 46.09 90 SER A CA 1
ATOM 681 C C . SER A 1 90 ? 20.983 4.921 -4.359 1.00 46.09 90 SER A C 1
ATOM 683 O O . SER A 1 90 ? 20.368 5.442 -3.436 1.00 46.09 90 SER A O 1
ATOM 685 N N . ALA A 1 91 ? 21.925 5.584 -5.035 1.00 50.75 91 ALA A N 1
ATOM 686 C CA . ALA A 1 91 ? 22.383 6.944 -4.727 1.00 50.75 91 ALA A CA 1
ATOM 687 C C . ALA A 1 91 ? 22.285 7.923 -5.916 1.00 50.75 91 ALA A C 1
ATOM 689 O O . ALA A 1 91 ? 22.657 9.083 -5.776 1.00 50.75 91 ALA A O 1
ATOM 690 N N . SER A 1 92 ? 21.794 7.500 -7.089 1.00 50.66 92 SER A N 1
ATOM 691 C CA . SER A 1 92 ? 21.814 8.341 -8.301 1.00 50.66 92 SER A CA 1
ATOM 692 C C . SER A 1 92 ? 20.648 9.324 -8.433 1.00 50.66 92 SER A C 1
ATOM 694 O O . SER A 1 92 ? 20.640 10.135 -9.357 1.00 50.66 92 SER A O 1
ATOM 696 N N . TRP A 1 93 ? 19.686 9.310 -7.513 1.00 54.56 93 TRP A N 1
ATOM 697 C CA . TRP A 1 93 ? 18.828 10.469 -7.301 1.00 54.56 93 TRP A CA 1
ATOM 698 C C . TRP A 1 93 ? 19.524 11.374 -6.297 1.00 54.56 93 TRP A C 1
ATOM 700 O O . TRP A 1 93 ? 19.189 11.391 -5.113 1.00 54.56 93 TRP A O 1
ATOM 710 N N . ASP A 1 94 ? 20.540 12.094 -6.765 1.00 65.19 94 ASP A N 1
ATOM 711 C CA . ASP A 1 94 ? 21.092 13.191 -5.988 1.00 65.19 94 ASP A CA 1
ATOM 712 C C . ASP A 1 94 ? 19.950 14.191 -5.769 1.00 65.19 94 ASP A C 1
ATOM 714 O O . ASP A 1 94 ? 19.461 14.822 -6.709 1.00 65.19 94 ASP A O 1
ATOM 718 N N . ARG A 1 95 ? 19.431 14.247 -4.538 1.00 69.12 95 ARG A N 1
ATOM 719 C CA . ARG A 1 95 ? 18.246 15.037 -4.175 1.00 69.12 95 ARG A CA 1
ATOM 720 C C . ARG A 1 95 ? 18.404 16.489 -4.608 1.00 69.12 95 ARG A C 1
ATOM 722 O O . ARG A 1 95 ? 17.428 17.103 -5.016 1.00 69.12 95 ARG A O 1
ATOM 729 N N . LEU A 1 96 ? 19.623 17.017 -4.544 1.00 71.56 96 LEU A N 1
ATOM 730 C CA . LEU A 1 96 ? 19.929 18.373 -4.985 1.00 71.56 96 LEU A CA 1
ATOM 731 C C . LEU A 1 96 ? 19.748 18.523 -6.496 1.00 71.56 96 LEU A C 1
ATO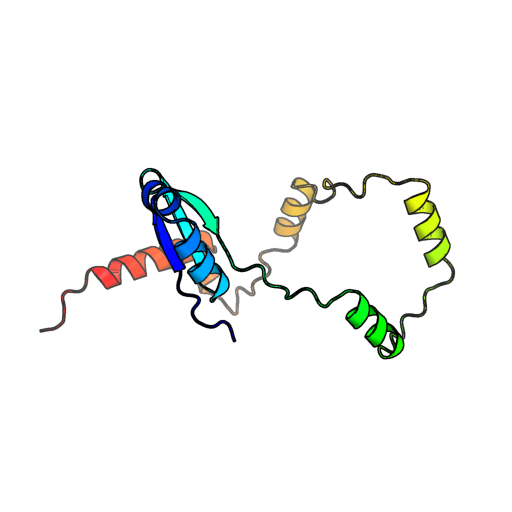M 733 O O . LEU A 1 96 ? 19.134 19.484 -6.942 1.00 71.56 96 LEU A O 1
ATOM 737 N N . ARG A 1 97 ? 20.185 17.529 -7.271 1.00 71.88 97 ARG A N 1
ATOM 738 C CA . ARG A 1 97 ? 20.016 17.498 -8.727 1.00 71.88 97 ARG A CA 1
ATOM 739 C C . ARG A 1 97 ? 18.551 17.362 -9.139 1.00 71.88 97 ARG A C 1
ATOM 741 O O . ARG A 1 97 ? 18.135 17.963 -10.120 1.00 71.88 97 ARG A O 1
ATOM 748 N N . LEU A 1 98 ? 17.762 16.596 -8.383 1.00 68.88 98 LEU A N 1
ATOM 749 C CA . LEU A 1 98 ? 16.316 16.493 -8.596 1.00 68.88 98 LEU A CA 1
ATOM 750 C C . LEU A 1 98 ? 15.579 17.785 -8.247 1.00 68.88 98 LEU A C 1
ATOM 752 O O . LEU A 1 98 ? 14.689 18.188 -8.987 1.00 68.88 98 LEU A O 1
ATOM 756 N N . LEU A 1 99 ? 15.941 18.434 -7.140 1.00 73.56 99 LEU A N 1
ATOM 757 C CA . LEU A 1 99 ? 15.345 19.716 -6.766 1.00 73.56 99 LEU A CA 1
ATOM 758 C C . LEU A 1 99 ? 15.691 20.796 -7.793 1.00 73.56 99 LEU A C 1
ATOM 760 O O . LEU A 1 99 ? 14.795 21.513 -8.219 1.00 73.56 99 LEU A O 1
ATOM 764 N N . GLN A 1 100 ? 16.940 20.830 -8.262 1.00 73.12 100 GLN A N 1
ATOM 765 C CA . GLN A 1 100 ? 17.358 21.720 -9.340 1.00 73.12 100 GLN A CA 1
ATOM 766 C C . GLN A 1 100 ? 16.580 21.447 -10.636 1.00 73.12 100 GLN A C 1
ATOM 768 O O . GLN A 1 100 ? 16.075 22.376 -11.250 1.00 73.12 100 GLN A O 1
ATOM 773 N N . PHE A 1 101 ? 16.407 20.180 -11.023 1.00 72.69 101 PHE A N 1
ATOM 774 C CA . PHE A 1 101 ? 15.617 19.819 -12.202 1.00 72.69 101 PHE A CA 1
ATOM 775 C C . PHE A 1 101 ? 14.147 20.255 -12.092 1.00 72.69 101 PHE A C 1
ATOM 777 O O . PHE A 1 101 ? 13.584 20.746 -13.066 1.00 72.69 101 PHE A O 1
ATOM 784 N N . LEU A 1 102 ? 13.519 20.082 -10.925 1.00 71.62 102 LEU A N 1
ATOM 785 C CA . LEU A 1 102 ? 12.133 20.503 -10.690 1.00 71.62 102 LEU A CA 1
ATOM 786 C C . LEU A 1 102 ? 11.982 22.031 -10.670 1.00 71.62 102 LEU A C 1
ATOM 788 O O . LEU A 1 102 ? 10.951 22.545 -11.092 1.00 71.62 102 LEU A O 1
ATOM 792 N N . GLU A 1 103 ? 13.002 22.750 -10.203 1.00 69.88 103 GLU A N 1
ATOM 793 C CA . GLU A 1 103 ? 13.049 24.214 -10.225 1.00 69.88 103 GLU A CA 1
ATOM 794 C C . GLU A 1 103 ? 13.261 24.755 -11.650 1.00 69.88 103 GLU A C 1
ATOM 796 O O . GLU A 1 103 ? 12.570 25.682 -12.065 1.00 69.88 103 GLU A O 1
ATOM 801 N N . GLU A 1 104 ? 14.148 24.132 -12.433 1.00 72.81 104 GLU A N 1
ATOM 802 C CA . GLU A 1 104 ? 14.439 24.506 -13.826 1.00 72.81 104 GLU A CA 1
ATOM 803 C C . GLU A 1 104 ? 13.301 24.150 -14.795 1.00 72.81 104 GLU A C 1
ATOM 805 O O . GLU A 1 104 ? 13.023 24.903 -15.727 1.00 72.81 104 GLU A O 1
ATOM 810 N N . SER A 1 105 ? 12.638 23.009 -14.589 1.00 69.31 105 SER A N 1
ATOM 811 C CA . SER A 1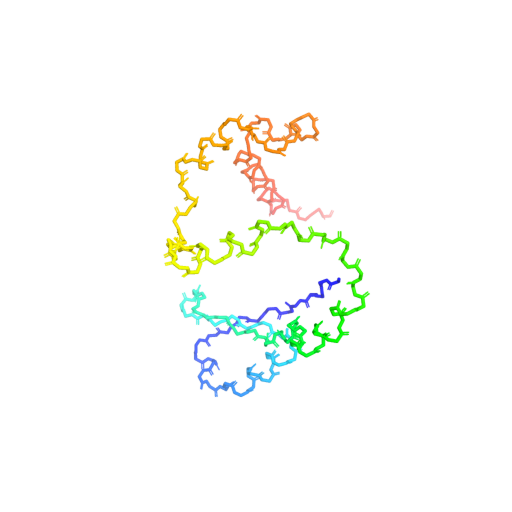 105 ? 11.585 22.516 -15.492 1.00 69.31 105 SER A CA 1
ATOM 812 C C . SER A 1 105 ? 10.222 23.168 -15.245 1.00 69.31 105 SER A C 1
ATOM 814 O O . SER A 1 105 ? 9.315 23.006 -16.060 1.00 69.31 105 SER A O 1
ATOM 816 N N . GLY A 1 106 ? 10.067 23.891 -14.129 1.00 62.94 106 GLY A N 1
ATOM 817 C CA . GLY A 1 106 ? 8.775 24.378 -13.659 1.00 62.94 106 GLY A CA 1
ATOM 818 C C . GLY A 1 106 ? 7.815 23.236 -13.288 1.00 62.94 106 GLY A C 1
ATOM 819 O O . GLY A 1 106 ? 8.142 22.051 -13.418 1.00 62.94 106 GLY A O 1
ATOM 820 N N . PRO A 1 107 ? 6.607 23.551 -12.793 1.00 61.56 107 PRO A N 1
ATOM 821 C CA . PRO A 1 107 ? 5.597 22.527 -12.578 1.00 61.56 107 PRO A CA 1
ATOM 822 C C . PRO A 1 107 ? 5.271 21.869 -13.925 1.00 61.56 107 PRO A C 1
ATOM 824 O O . PRO A 1 107 ? 4.883 22.548 -14.868 1.00 61.56 107 PRO A O 1
ATOM 827 N N . GLY A 1 108 ? 5.384 20.540 -14.014 1.00 63.72 108 GLY A N 1
ATOM 828 C CA . GLY A 1 108 ? 5.015 19.760 -15.209 1.00 63.72 108 GLY A CA 1
ATOM 829 C C . GLY A 1 108 ? 3.514 19.770 -15.540 1.00 63.72 108 GLY A C 1
ATOM 830 O O . GLY A 1 108 ? 3.048 18.925 -16.300 1.00 63.72 108 GLY A O 1
ATOM 831 N N . TRP A 1 109 ? 2.763 20.693 -14.942 1.00 64.00 109 TRP A N 1
ATOM 832 C CA . TRP A 1 109 ? 1.340 20.916 -15.131 1.00 64.00 109 TRP A CA 1
ATOM 833 C C . TRP A 1 109 ? 1.154 22.204 -15.930 1.00 64.00 109 TRP A C 1
ATOM 835 O O . TRP A 1 109 ? 1.764 23.226 -15.614 1.00 64.00 109 TRP A O 1
ATOM 845 N N . ASN A 1 110 ? 0.304 22.162 -16.955 1.00 72.00 110 ASN A N 1
ATOM 846 C CA . ASN A 1 110 ? -0.023 23.346 -17.736 1.00 72.00 110 ASN A CA 1
ATOM 847 C C . ASN A 1 110 ? -0.933 24.277 -16.918 1.00 72.00 110 ASN A C 1
ATOM 849 O O . ASN A 1 110 ? -2.111 23.988 -16.721 1.00 72.00 110 ASN A O 1
ATOM 853 N N . LEU A 1 111 ? -0.388 25.400 -16.450 1.00 68.50 111 LEU A N 1
ATOM 854 C CA . LEU A 1 111 ? -1.122 26.396 -15.662 1.00 68.50 111 LEU A CA 1
ATOM 855 C C . LEU A 1 111 ? -2.197 27.144 -16.473 1.00 68.50 111 LEU A C 1
ATOM 857 O O . LEU A 1 111 ? -3.114 27.710 -15.885 1.00 68.50 111 LEU A O 1
ATOM 861 N N . GLU A 1 112 ? -2.126 27.127 -17.810 1.00 73.81 112 GLU A N 1
ATOM 862 C CA . GLU A 1 112 ? -3.196 27.665 -18.664 1.00 73.81 112 GLU A CA 1
ATOM 863 C C . GLU A 1 112 ? -4.427 26.747 -18.680 1.00 73.81 112 GLU A C 1
ATOM 865 O O . GLU A 1 112 ? -5.554 27.229 -18.779 1.00 73.81 112 GLU A O 1
ATOM 870 N N . GLU A 1 113 ? -4.220 25.432 -18.558 1.00 74.12 113 GLU A N 1
ATOM 871 C CA . GLU A 1 113 ? -5.295 24.431 -18.477 1.00 74.12 113 GLU A CA 1
ATOM 872 C C . GLU A 1 113 ? -5.814 24.246 -17.045 1.00 74.12 113 GLU A C 1
ATOM 874 O O . GLU A 1 113 ? -6.960 23.839 -16.862 1.00 74.12 113 GLU A O 1
ATOM 879 N N . HIS A 1 114 ? -4.994 24.589 -16.047 1.00 72.56 114 HIS A N 1
ATOM 880 C CA . HIS A 1 114 ? -5.298 24.469 -14.621 1.00 72.56 114 HIS A CA 1
ATOM 881 C C . HIS A 1 114 ? -5.074 25.797 -13.885 1.00 72.56 114 HIS A C 1
ATOM 883 O O . HIS A 1 114 ? -4.123 25.921 -13.099 1.00 72.56 114 HIS A O 1
ATOM 889 N N . PRO A 1 115 ? -5.933 26.809 -14.121 1.00 77.75 115 PRO A N 1
ATOM 890 C CA . PRO A 1 115 ? -5.811 28.111 -13.471 1.00 77.75 115 PRO A CA 1
ATOM 891 C C . PRO A 1 115 ? -5.907 28.028 -11.941 1.00 77.75 115 PRO A C 1
ATOM 893 O O . PRO A 1 115 ? -5.373 28.893 -11.249 1.00 77.75 115 PRO A O 1
ATOM 896 N N . GLU A 1 116 ? -6.540 26.983 -11.404 1.00 76.38 116 GLU A N 1
ATOM 897 C CA . GLU A 1 116 ? -6.631 26.691 -9.973 1.00 76.38 116 GLU A CA 1
ATOM 898 C C . GLU A 1 116 ? -5.272 26.411 -9.312 1.00 76.38 116 GLU A C 1
ATOM 900 O O . GLU A 1 116 ? -5.131 26.551 -8.098 1.00 76.38 116 GLU A O 1
ATOM 905 N N . LEU A 1 117 ? -4.248 26.066 -10.098 1.00 74.94 117 LEU A N 1
ATOM 906 C CA . LEU A 1 117 ? -2.895 25.807 -9.608 1.00 74.94 117 LEU A CA 1
ATOM 907 C C . LEU A 1 117 ? -1.986 27.044 -9.657 1.00 74.94 117 LEU A C 1
ATOM 909 O O . LEU A 1 117 ? -0.832 26.952 -9.235 1.00 74.94 117 LEU A O 1
ATOM 913 N N . ASN A 1 118 ? -2.482 28.197 -10.125 1.00 78.19 118 ASN A N 1
ATOM 914 C CA . ASN A 1 118 ? -1.691 29.431 -10.245 1.00 78.19 118 ASN A CA 1
ATOM 915 C C . ASN A 1 118 ? -1.148 29.937 -8.905 1.00 78.19 118 ASN A C 1
ATOM 917 O O . ASN A 1 118 ? -0.037 30.460 -8.848 1.00 78.19 118 ASN A O 1
ATOM 921 N N . GLU A 1 119 ? -1.901 29.756 -7.822 1.00 77.12 119 GLU A N 1
ATOM 922 C CA . GLU A 1 119 ? -1.464 30.131 -6.469 1.00 77.12 119 GLU A CA 1
ATOM 923 C C . GLU A 1 119 ? -0.644 29.014 -5.786 1.00 77.12 119 GLU A C 1
ATOM 925 O O . GLU A 1 119 ? -0.219 29.117 -4.633 1.00 77.12 119 GLU A O 1
ATOM 930 N N . GLY A 1 120 ? -0.362 27.943 -6.533 1.00 75.75 120 GLY A N 1
ATOM 931 C CA . GLY A 1 120 ? 0.399 26.781 -6.108 1.00 75.75 120 GLY A CA 1
ATOM 932 C C . GLY A 1 120 ? -0.483 25.640 -5.603 1.00 75.75 120 GLY A C 1
ATOM 933 O O . GLY A 1 120 ? -1.487 25.830 -4.916 1.00 75.75 120 GLY A O 1
ATOM 934 N N . ALA A 1 121 ? -0.051 24.407 -5.880 1.00 74.69 121 ALA A N 1
ATOM 935 C CA . ALA A 1 121 ? -0.800 23.193 -5.544 1.00 74.69 121 ALA A CA 1
ATOM 936 C C . ALA A 1 121 ? -1.116 23.050 -4.042 1.00 74.69 121 ALA A C 1
ATOM 938 O O . ALA A 1 121 ? -2.143 22.487 -3.677 1.00 74.69 121 ALA A O 1
ATOM 939 N N . ALA A 1 122 ? -0.261 23.579 -3.160 1.00 75.12 122 ALA A N 1
ATOM 940 C CA . ALA A 1 122 ? -0.499 23.545 -1.718 1.00 75.12 122 ALA A CA 1
ATOM 941 C C . ALA A 1 122 ? -1.716 24.390 -1.305 1.00 75.12 122 ALA A C 1
ATOM 943 O O . ALA A 1 122 ? -2.479 23.980 -0.434 1.00 75.12 122 ALA A O 1
ATOM 944 N N . GLN A 1 123 ? -1.913 25.547 -1.941 1.00 74.38 123 GLN A N 1
ATOM 945 C CA . GLN A 1 123 ? -3.054 26.417 -1.658 1.00 74.38 123 GLN A CA 1
ATOM 946 C C . GLN A 1 123 ? -4.340 25.859 -2.261 1.00 74.38 123 GLN A C 1
ATOM 948 O O . GLN A 1 123 ? -5.384 25.903 -1.617 1.00 74.38 123 GLN A O 1
ATOM 953 N N . TRP A 1 124 ? -4.248 25.240 -3.438 1.00 78.75 124 TRP A N 1
ATOM 954 C CA . TRP A 1 124 ? -5.369 24.529 -4.044 1.00 78.75 124 TRP A CA 1
ATOM 955 C C . TRP A 1 124 ? -5.872 23.368 -3.171 1.00 78.75 124 TRP A C 1
ATOM 957 O O . TRP A 1 124 ? -7.067 23.273 -2.904 1.00 78.75 124 TRP A O 1
ATOM 967 N N . VAL A 1 125 ? -4.971 22.537 -2.630 1.00 81.12 125 VAL A N 1
ATOM 968 C CA . VAL A 1 125 ? -5.342 21.447 -1.704 1.00 81.12 125 VAL A CA 1
ATOM 969 C C . VAL A 1 125 ? -5.979 21.983 -0.417 1.00 81.12 125 VAL A C 1
ATOM 971 O O . VAL A 1 125 ? -6.925 21.389 0.097 1.00 81.12 125 VAL A O 1
ATOM 974 N N . GLU A 1 126 ? -5.499 23.114 0.097 1.00 78.50 126 GLU A N 1
ATOM 975 C CA . GLU A 1 126 ? -6.095 23.769 1.265 1.00 78.50 126 GLU A CA 1
ATOM 976 C C . GLU A 1 126 ? -7.472 24.384 0.950 1.00 78.50 126 GLU A C 1
ATOM 978 O O . GLU A 1 126 ? -8.355 24.388 1.807 1.00 78.50 126 GLU A O 1
ATOM 983 N N . SER A 1 127 ? -7.694 24.860 -0.280 1.00 79.69 127 SER A N 1
ATOM 984 C CA . SER A 1 127 ? -9.021 25.278 -0.751 1.00 79.69 127 SER A CA 1
ATOM 985 C C . SER A 1 127 ? -9.984 24.098 -0.805 1.00 79.69 127 SER A C 1
ATOM 987 O O . SER A 1 127 ? -11.073 24.190 -0.250 1.00 79.69 127 SER A O 1
ATOM 989 N N . LEU A 1 128 ? -9.557 22.967 -1.379 1.00 80.31 128 LEU A N 1
ATOM 990 C CA . LEU A 1 128 ? -10.362 21.743 -1.429 1.00 80.31 128 LEU A CA 1
ATOM 991 C C . LEU A 1 128 ? -10.718 21.237 -0.029 1.00 80.31 128 LEU A C 1
ATOM 993 O O . LEU A 1 128 ? -11.852 20.840 0.208 1.00 80.31 128 LEU A O 1
ATOM 997 N N . ARG A 1 129 ? -9.773 21.296 0.919 1.00 81.56 129 ARG A N 1
ATOM 998 C CA . ARG A 1 129 ? -10.030 20.932 2.319 1.00 81.56 129 ARG A CA 1
ATOM 999 C C . ARG A 1 129 ? -11.088 21.833 2.955 1.00 81.56 129 ARG A C 1
ATOM 1001 O O . ARG A 1 129 ? -11.963 21.346 3.658 1.00 81.56 129 ARG A O 1
ATOM 1008 N N . ARG A 1 130 ? -11.014 23.140 2.698 1.00 79.69 130 ARG A N 1
ATOM 1009 C CA . ARG A 1 130 ? -11.979 24.115 3.219 1.00 79.69 130 ARG A CA 1
ATOM 1010 C C . ARG A 1 130 ? -13.360 23.962 2.582 1.00 79.69 130 ARG A C 1
ATOM 1012 O O . ARG A 1 130 ? -14.358 24.155 3.267 1.00 79.69 130 ARG A O 1
ATOM 1019 N N . GLU A 1 131 ? -13.421 23.631 1.295 1.00 74.12 131 GLU A N 1
ATOM 1020 C CA . GLU A 1 131 ? -14.673 23.331 0.595 1.00 74.12 131 GLU A CA 1
ATOM 1021 C C . GLU A 1 131 ? -15.331 22.064 1.155 1.00 74.12 131 GLU A C 1
ATOM 1023 O O . GLU A 1 131 ? -16.508 22.112 1.502 1.00 74.12 131 GLU A O 1
ATOM 1028 N N . ASP A 1 132 ? -14.570 20.984 1.346 1.00 68.81 132 ASP A N 1
ATOM 1029 C CA . ASP A 1 132 ? -15.043 19.727 1.949 1.00 68.81 132 ASP A CA 1
ATOM 1030 C C . ASP A 1 132 ? -15.582 19.943 3.377 1.00 68.81 132 ASP A C 1
ATOM 1032 O O . ASP A 1 132 ? -16.703 19.554 3.698 1.00 68.81 132 ASP A O 1
ATOM 1036 N N . GLU A 1 133 ? -14.851 20.696 4.208 1.00 74.12 133 GLU A N 1
ATOM 1037 C CA . GLU A 1 133 ? -15.305 21.077 5.553 1.00 74.12 133 GLU A CA 1
ATOM 1038 C C . GLU A 1 133 ? -16.541 21.993 5.531 1.00 74.12 133 GLU A C 1
ATOM 1040 O O . GLU A 1 133 ? -17.351 21.962 6.457 1.00 74.12 133 GLU A O 1
ATOM 1045 N N . SER A 1 134 ? -16.719 22.810 4.487 1.00 60.47 134 SER A N 1
ATOM 1046 C CA . SER A 1 134 ? -17.900 23.669 4.356 1.00 60.47 134 SER A CA 1
ATOM 1047 C C . SER A 1 134 ? -19.156 22.889 3.955 1.00 60.47 134 SER A C 1
ATOM 1049 O O . SER A 1 134 ? -20.244 23.209 4.440 1.00 60.47 134 SER A O 1
ATOM 1051 N N . ILE A 1 135 ? -19.005 21.831 3.151 1.00 58.56 135 ILE A N 1
ATOM 1052 C CA . ILE A 1 135 ? -20.097 20.939 2.730 1.00 58.56 135 ILE A CA 1
ATOM 1053 C C . ILE A 1 135 ? -20.692 20.207 3.942 1.00 58.56 135 ILE A C 1
ATOM 1055 O O . ILE A 1 135 ? -21.911 20.074 4.044 1.00 58.56 135 ILE A O 1
ATOM 1059 N N . ASP A 1 136 ? -19.862 19.834 4.916 1.00 59.22 136 ASP A N 1
ATOM 1060 C CA . ASP A 1 136 ? -20.303 19.201 6.166 1.00 59.22 136 ASP A CA 1
ATOM 1061 C C . ASP A 1 136 ? -21.067 20.150 7.119 1.00 59.22 136 ASP A C 1
ATOM 1063 O O . ASP A 1 136 ? -21.649 19.705 8.113 1.00 59.22 136 ASP A O 1
ATOM 1067 N N . THR A 1 137 ? -21.102 21.460 6.835 1.00 55.91 137 THR A N 1
ATOM 1068 C CA . THR A 1 137 ? -21.782 22.462 7.680 1.00 55.91 137 THR A CA 1
ATOM 1069 C C . THR A 1 137 ? -23.148 22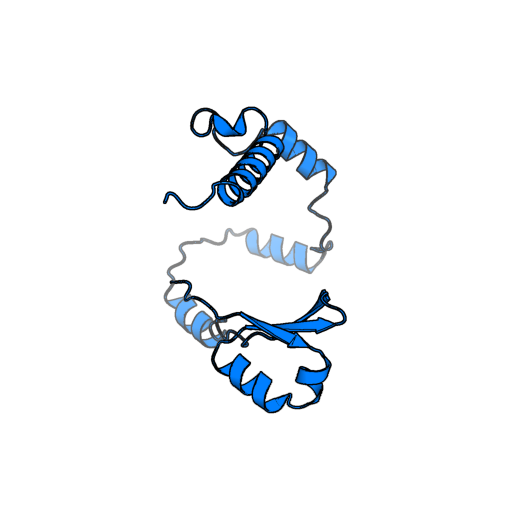.924 7.168 1.00 55.91 137 THR A C 1
ATOM 1071 O O . THR A 1 137 ? -23.826 23.681 7.872 1.00 55.91 137 THR A O 1
ATOM 1074 N N . GLU A 1 138 ? -23.612 22.457 6.004 1.00 51.09 138 GLU A N 1
ATOM 1075 C CA . GLU A 1 138 ? -24.974 22.752 5.549 1.00 51.09 138 GLU A CA 1
ATOM 1076 C C . GLU A 1 138 ? -26.004 21.875 6.290 1.00 51.09 138 GLU A C 1
ATOM 1078 O O . GLU A 1 138 ? -25.971 20.645 6.197 1.00 51.09 138 GLU A O 1
ATOM 1083 N N . PRO A 1 139 ? -26.958 22.463 7.044 1.00 59.50 139 PRO A N 1
ATOM 1084 C CA . PRO A 1 139 ? -28.029 21.681 7.640 1.00 59.50 139 PRO A CA 1
ATOM 1085 C C . PRO A 1 139 ? -28.933 21.136 6.523 1.00 59.50 139 PRO A C 1
ATOM 1087 O O . PRO A 1 139 ? -29.169 21.835 5.534 1.00 59.50 139 PRO A O 1
ATOM 1090 N N . PRO A 1 140 ? -29.493 19.921 6.674 1.00 46.91 140 PRO A N 1
ATOM 1091 C CA . PRO A 1 140 ? -30.327 19.326 5.641 1.00 46.91 140 PRO A CA 1
ATOM 1092 C C . PRO A 1 140 ? -31.509 20.249 5.333 1.00 46.91 140 PRO A C 1
ATOM 1094 O O . PRO A 1 140 ? -32.274 20.622 6.230 1.00 46.91 140 PRO A O 1
ATOM 1097 N N . ILE A 1 141 ? -31.627 20.625 4.056 1.00 56.72 141 ILE A N 1
ATOM 1098 C CA . ILE A 1 141 ? -32.741 21.407 3.519 1.00 56.72 141 ILE A CA 1
ATOM 1099 C C . ILE A 1 141 ? -34.036 20.679 3.894 1.00 56.72 141 ILE A C 1
ATOM 1101 O O . ILE A 1 141 ? -34.216 19.500 3.586 1.00 56.72 141 ILE A O 1
ATOM 1105 N N . ARG A 1 142 ? -34.885 21.389 4.636 1.00 46.19 142 ARG A N 1
ATOM 1106 C CA . ARG A 1 142 ? -36.129 20.887 5.222 1.00 46.19 142 ARG A CA 1
ATOM 1107 C C . ARG A 1 142 ? -37.267 20.837 4.212 1.00 46.19 142 ARG A C 1
ATOM 1109 O O . ARG A 1 142 ? -37.335 21.763 3.374 1.00 46.19 142 ARG A O 1
#

Radius of gyration: 25.54 Å; chains: 1; bounding box: 70×50×54 Å

Secondary structure (DSSP, 8-state):
------EEEEEHHHHHH-HHHHHHHHHTT-EEEEEETTEEEEEE------S--HHHHHHHGGG--------TTHHHHHHHHHHS----SS--S-HHHHHHHHHHH--SS-TTT-GGGTT-HHHHHHHHHHHHHHHTTSPPP-

Sequence (142 aa):
MIGDMGTVHITEAELARDLHAILAKVQQGVEVVVEQNHRPVAVLRPLNQSGRIVSDIQREVPQRNSAVTLDEDFGKDLEAIIASPQALGSASWDRLRLLQFLEESGPGWNLEEHPELNEGAAQWVESLRREDESIDTEPPIR